Protein AF-W2XYS3-F1 (afdb_monomer_lite)

pLDDT: mean 80.56, std 15.16, range [39.28, 94.0]

Structure (mmCIF, N/CA/C/O backbone):
data_AF-W2XYS3-F1
#
_entry.id   AF-W2XYS3-F1
#
loop_
_atom_site.group_PDB
_atom_site.id
_atom_site.type_symbol
_atom_site.label_atom_id
_atom_site.label_alt_id
_atom_site.label_comp_id
_atom_site.label_asym_id
_atom_site.label_entity_id
_atom_site.label_seq_id
_atom_site.pdbx_PDB_ins_code
_atom_site.Cartn_x
_atom_site.Cartn_y
_atom_site.Cartn_z
_atom_site.occupancy
_atom_site.B_iso_or_equiv
_atom_site.auth_seq_id
_atom_site.auth_comp_id
_atom_site.auth_asym_id
_atom_site.auth_atom_id
_atom_site.pdbx_PDB_model_num
ATOM 1 N N . MET A 1 1 ? 32.393 -4.030 -8.796 1.00 39.28 1 MET A N 1
ATOM 2 C CA . MET A 1 1 ? 31.494 -4.256 -9.946 1.00 39.28 1 MET A CA 1
ATOM 3 C C . MET A 1 1 ? 30.393 -3.205 -9.851 1.00 39.28 1 MET A C 1
ATOM 5 O O . MET A 1 1 ? 29.493 -3.372 -9.046 1.00 39.28 1 MET A O 1
ATOM 9 N N . CYS A 1 2 ? 30.529 -2.072 -10.548 1.00 48.56 2 CYS A N 1
ATOM 10 C CA . CYS A 1 2 ? 29.459 -1.069 -10.628 1.00 48.56 2 CYS A CA 1
ATOM 11 C C . CYS A 1 2 ? 28.479 -1.506 -11.714 1.00 48.56 2 CYS A C 1
ATOM 13 O O . CYS A 1 2 ? 28.892 -1.702 -12.856 1.00 48.56 2 CYS A O 1
ATOM 15 N N . THR A 1 3 ? 27.201 -1.648 -11.377 1.00 56.25 3 THR A N 1
ATOM 16 C CA . THR A 1 3 ? 26.141 -1.749 -12.382 1.00 56.25 3 THR A CA 1
ATOM 17 C C . THR A 1 3 ? 26.072 -0.426 -13.151 1.00 56.25 3 THR A C 1
ATOM 19 O O . THR A 1 3 ? 25.971 0.627 -12.515 1.00 56.25 3 THR A O 1
ATOM 22 N N . PRO A 1 4 ? 26.160 -0.433 -14.493 1.00 53.78 4 PRO A N 1
ATOM 23 C CA . PRO A 1 4 ? 26.012 0.782 -15.282 1.00 53.78 4 PRO A CA 1
ATOM 24 C C . PRO A 1 4 ? 24.618 1.365 -15.029 1.00 53.78 4 PRO A C 1
ATOM 26 O O . PRO A 1 4 ? 23.622 0.649 -15.116 1.00 53.78 4 PRO A O 1
ATOM 29 N N . GLY A 1 5 ? 24.560 2.648 -14.660 1.00 57.31 5 GLY A N 1
ATOM 30 C CA . GLY A 1 5 ? 23.328 3.377 -14.352 1.00 57.31 5 GLY A CA 1
ATOM 31 C C . GLY A 1 5 ? 22.450 3.565 -15.588 1.00 57.31 5 GLY A C 1
ATOM 32 O O . GLY A 1 5 ? 22.415 4.644 -16.170 1.00 57.31 5 GLY A O 1
ATOM 33 N N . GLY A 1 6 ? 21.781 2.495 -16.010 1.00 55.50 6 GLY A N 1
ATOM 34 C CA . GLY A 1 6 ? 20.727 2.504 -17.015 1.00 55.50 6 GLY A CA 1
ATOM 35 C C . GLY A 1 6 ? 19.339 2.648 -16.378 1.00 55.50 6 GLY A C 1
ATOM 36 O O . GLY A 1 6 ? 19.190 2.483 -15.165 1.00 55.50 6 GLY A O 1
ATOM 37 N N . PRO A 1 7 ? 18.302 2.961 -17.173 1.00 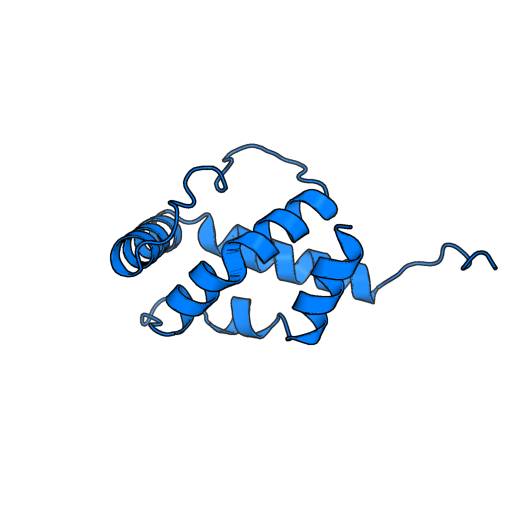56.59 7 PRO A N 1
ATOM 38 C CA . PRO A 1 7 ? 16.927 2.957 -16.688 1.00 56.59 7 PRO A CA 1
ATOM 39 C C . PRO A 1 7 ? 16.574 1.579 -16.110 1.00 56.59 7 PRO A C 1
ATOM 41 O O . PRO A 1 7 ? 16.832 0.562 -16.747 1.00 56.59 7 PRO A O 1
ATOM 44 N N . PHE A 1 8 ? 15.964 1.561 -14.921 1.00 65.50 8 PHE A N 1
ATOM 45 C CA . PHE A 1 8 ? 15.402 0.364 -14.287 1.00 65.50 8 PHE A CA 1
ATOM 46 C C . PHE A 1 8 ? 13.870 0.398 -14.440 1.00 65.50 8 PHE A C 1
ATOM 48 O O . PHE A 1 8 ? 13.160 0.878 -13.545 1.00 65.50 8 PHE A O 1
ATOM 55 N N . PRO A 1 9 ? 13.334 0.010 -15.614 1.00 72.31 9 PRO A N 1
ATOM 56 C CA . PRO A 1 9 ? 11.907 0.112 -15.906 1.00 72.31 9 PRO A CA 1
ATOM 57 C C . PRO A 1 9 ? 11.051 -0.720 -14.945 1.00 72.31 9 PRO A C 1
ATOM 59 O O . PRO A 1 9 ? 9.906 -0.354 -14.680 1.00 72.31 9 PRO A O 1
ATOM 62 N N . GLU A 1 10 ? 11.598 -1.793 -14.382 1.00 78.06 10 GLU A N 1
ATOM 63 C CA . GLU A 1 10 ? 10.983 -2.610 -13.336 1.00 78.06 10 GLU A CA 1
ATOM 64 C C . GLU A 1 10 ? 10.745 -1.780 -12.067 1.00 78.06 10 GLU A C 1
ATOM 66 O O . GLU A 1 10 ? 9.621 -1.733 -11.566 1.00 78.06 10 GLU A O 1
ATOM 71 N N . GLY A 1 11 ? 11.748 -1.024 -11.612 1.00 81.19 11 GLY A N 1
ATOM 72 C CA . GLY A 1 11 ? 11.609 -0.123 -10.465 1.00 81.19 11 GLY A CA 1
ATOM 73 C C . GLY A 1 11 ? 10.615 1.005 -10.719 1.00 81.19 11 GLY A C 1
ATOM 74 O O . GLY A 1 11 ? 9.791 1.309 -9.861 1.00 81.19 11 GLY A O 1
ATOM 75 N N . ALA A 1 12 ? 10.609 1.588 -11.921 1.00 84.31 12 ALA A N 1
ATOM 76 C CA . ALA A 1 12 ? 9.624 2.611 -12.281 1.00 84.31 12 ALA A CA 1
ATOM 77 C C . ALA A 1 12 ? 8.183 2.060 -12.271 1.00 84.31 12 ALA A C 1
ATOM 79 O O . ALA A 1 12 ? 7.258 2.731 -11.798 1.00 84.31 12 ALA A O 1
ATOM 80 N N . LYS A 1 13 ? 7.981 0.826 -12.755 1.00 89.75 13 LYS A N 1
ATOM 81 C CA . LYS A 1 13 ? 6.689 0.126 -12.679 1.00 89.75 13 LYS A CA 1
ATOM 82 C C . LYS A 1 13 ? 6.287 -0.136 -11.229 1.00 89.75 13 LYS A C 1
ATOM 84 O O . LYS A 1 13 ? 5.138 0.138 -10.885 1.00 89.75 13 LYS A O 1
ATOM 89 N N . LEU A 1 14 ? 7.215 -0.604 -10.394 1.00 90.62 14 LEU A N 1
ATOM 90 C CA . LEU A 1 14 ? 6.980 -0.854 -8.972 1.00 90.62 14 LEU A CA 1
ATOM 91 C C . LEU A 1 14 ? 6.529 0.423 -8.256 1.00 90.62 14 LEU A C 1
ATOM 93 O O . LEU A 1 14 ? 5.436 0.458 -7.700 1.00 90.62 14 LEU A O 1
ATOM 97 N N . VAL A 1 15 ? 7.285 1.517 -8.396 1.00 89.12 15 VAL A N 1
ATOM 98 C CA . VAL A 1 15 ? 6.931 2.831 -7.828 1.00 89.12 15 VAL A CA 1
ATOM 99 C C . VAL A 1 15 ? 5.535 3.274 -8.260 1.00 89.12 15 VAL A C 1
ATOM 101 O O . VAL A 1 15 ? 4.765 3.788 -7.447 1.00 89.12 15 VAL A O 1
ATOM 104 N N . LYS A 1 16 ? 5.179 3.071 -9.533 1.00 90.56 16 LYS A N 1
ATOM 105 C CA . LYS A 1 16 ? 3.858 3.442 -10.050 1.00 90.56 16 LYS A CA 1
ATOM 106 C C . LYS A 1 16 ? 2.738 2.612 -9.417 1.00 90.56 16 LYS A C 1
ATOM 108 O O . LYS A 1 16 ? 1.731 3.193 -9.013 1.00 90.56 16 LYS A O 1
ATOM 113 N N . LYS A 1 17 ? 2.908 1.290 -9.301 1.00 92.94 17 LYS A N 1
ATOM 114 C CA . LYS A 1 17 ? 1.943 0.402 -8.629 1.00 92.94 17 LYS A CA 1
ATOM 115 C C . LYS A 1 17 ? 1.748 0.810 -7.167 1.00 92.94 17 LYS A C 1
ATOM 117 O O . LYS A 1 17 ? 0.616 1.036 -6.747 1.00 92.94 17 LYS A O 1
ATOM 122 N N . THR A 1 18 ? 2.840 1.002 -6.429 1.00 90.06 18 THR A N 1
ATOM 123 C CA . THR A 1 18 ? 2.800 1.405 -5.016 1.00 90.06 18 THR A CA 1
ATOM 124 C C . THR A 1 18 ? 2.148 2.774 -4.837 1.00 90.06 18 THR A C 1
ATOM 126 O O . THR A 1 18 ? 1.341 2.983 -3.932 1.00 90.06 18 THR A O 1
ATOM 129 N N . ARG A 1 19 ? 2.416 3.716 -5.749 1.00 88.75 19 ARG A N 1
ATOM 130 C CA . ARG A 1 19 ? 1.765 5.030 -5.743 1.00 88.75 19 ARG A CA 1
ATOM 131 C C . ARG A 1 19 ? 0.262 4.927 -5.990 1.00 88.75 19 ARG A C 1
ATOM 133 O O . ARG A 1 19 ? -0.491 5.637 -5.335 1.00 88.75 19 ARG A O 1
ATOM 140 N N . HIS A 1 20 ? -0.182 4.069 -6.907 1.00 90.31 20 HIS A N 1
ATOM 141 C CA . HIS A 1 20 ? -1.612 3.846 -7.133 1.00 90.31 20 HIS A CA 1
ATOM 142 C C . HIS A 1 20 ? -2.302 3.277 -5.889 1.00 90.31 20 HIS A C 1
ATOM 144 O O . HIS A 1 20 ? -3.370 3.767 -5.535 1.00 90.31 20 HIS A O 1
ATOM 150 N N . LEU A 1 21 ? -1.672 2.322 -5.194 1.00 90.44 21 LEU A N 1
ATOM 151 C CA . LEU A 1 21 ? -2.179 1.813 -3.916 1.00 90.44 21 LEU A CA 1
ATOM 152 C C . LEU A 1 21 ? -2.313 2.935 -2.879 1.00 90.44 21 LEU A C 1
ATOM 154 O O . LEU A 1 21 ? -3.351 3.070 -2.243 1.00 90.44 21 LEU A O 1
ATOM 158 N N . ASN A 1 22 ? -1.300 3.791 -2.744 1.00 86.31 22 ASN A N 1
ATOM 159 C CA . ASN A 1 22 ? -1.362 4.900 -1.795 1.00 86.31 22 ASN A CA 1
ATOM 160 C C . ASN A 1 22 ? -2.449 5.931 -2.156 1.00 86.31 22 ASN A C 1
ATOM 162 O O . ASN A 1 22 ? -3.155 6.415 -1.277 1.00 86.31 22 ASN A O 1
ATOM 166 N N . ILE A 1 23 ? -2.613 6.249 -3.446 1.00 85.69 23 ILE A N 1
ATOM 167 C CA . ILE A 1 23 ? -3.659 7.164 -3.931 1.00 85.69 23 ILE A CA 1
ATOM 168 C C . ILE A 1 23 ? -5.057 6.597 -3.681 1.00 85.69 23 ILE A C 1
ATOM 170 O O . ILE A 1 23 ? -5.959 7.363 -3.354 1.00 85.69 23 ILE A O 1
ATOM 174 N N . TYR A 1 24 ? -5.235 5.281 -3.804 1.00 88.56 24 TYR A N 1
ATOM 175 C CA . TYR A 1 24 ? -6.521 4.625 -3.583 1.00 88.56 24 TYR A CA 1
ATOM 176 C C . TYR A 1 24 ? -7.112 4.975 -2.211 1.00 88.56 24 TYR A C 1
ATOM 178 O O . TYR A 1 24 ? -8.280 5.341 -2.124 1.00 88.56 24 TYR A O 1
ATOM 186 N N . PHE A 1 25 ? -6.290 4.982 -1.161 1.00 86.62 25 PHE A N 1
ATOM 187 C CA . PHE A 1 25 ? -6.716 5.304 0.204 1.00 86.62 25 PHE A CA 1
ATOM 188 C C . PHE A 1 25 ? -6.763 6.805 0.530 1.00 86.62 25 PHE A C 1
ATOM 190 O O . PHE A 1 25 ? -6.991 7.169 1.679 1.00 86.62 25 PHE A O 1
ATOM 197 N N . LYS A 1 26 ? -6.564 7.698 -0.449 1.00 81.69 26 LYS A N 1
ATOM 198 C CA . LYS A 1 26 ? -6.720 9.149 -0.233 1.00 81.69 26 LYS A CA 1
ATOM 199 C C . LYS A 1 26 ? -8.173 9.611 -0.247 1.00 81.69 26 LYS A C 1
ATOM 201 O O . LYS A 1 26 ? -8.449 10.724 0.193 1.00 81.69 26 LYS A O 1
ATOM 206 N N . THR A 1 27 ? -9.092 8.819 -0.794 1.00 83.25 27 THR A N 1
ATOM 207 C CA . THR A 1 27 ? -10.509 9.192 -0.795 1.00 83.25 27 THR A CA 1
ATOM 208 C C . THR A 1 27 ? -11.072 9.050 0.624 1.00 83.25 27 THR A C 1
ATOM 210 O O . THR A 1 27 ? -10.743 8.073 1.303 1.00 83.25 27 THR A O 1
ATOM 213 N N . PRO A 1 28 ? -11.936 9.976 1.089 1.00 83.62 28 PRO A N 1
ATOM 214 C CA . PRO A 1 28 ? -12.525 9.887 2.428 1.00 83.62 28 PRO A CA 1
ATOM 215 C C . PRO A 1 28 ? -13.204 8.538 2.685 1.00 83.62 28 PRO A C 1
ATOM 217 O O . PRO A 1 28 ? -13.011 7.937 3.733 1.00 83.62 28 PRO A O 1
ATOM 220 N N . GLN A 1 29 ? -13.904 8.009 1.678 1.00 88.06 29 GLN A N 1
ATOM 221 C CA . GLN A 1 29 ? -14.580 6.716 1.748 1.00 88.06 29 GLN A CA 1
ATOM 222 C C . GLN A 1 29 ? -13.623 5.554 2.062 1.00 88.06 29 GLN A C 1
ATOM 224 O O . GLN A 1 29 ? -13.876 4.776 2.982 1.00 88.06 29 GLN A O 1
ATOM 229 N N . HIS A 1 30 ? -12.515 5.428 1.323 1.00 88.69 30 HIS A N 1
ATOM 230 C CA . HIS A 1 30 ? -11.561 4.340 1.549 1.00 88.69 30 HIS A CA 1
ATOM 231 C C . HIS A 1 30 ? -10.762 4.552 2.839 1.00 88.69 30 HIS A C 1
ATOM 233 O O . HIS A 1 30 ? -10.481 3.585 3.545 1.00 88.69 30 HIS A O 1
ATOM 239 N N . ALA A 1 31 ? -10.432 5.803 3.175 1.00 86.50 31 ALA A N 1
ATOM 240 C CA . ALA A 1 31 ? -9.729 6.146 4.408 1.00 86.50 31 ALA A CA 1
ATOM 241 C C . ALA A 1 31 ? -10.556 5.803 5.661 1.00 86.50 31 ALA A C 1
ATOM 243 O O . ALA A 1 31 ? -10.052 5.142 6.568 1.00 86.50 31 ALA A O 1
ATOM 244 N N . GLU A 1 32 ? -11.835 6.187 5.699 1.00 87.50 32 GLU A N 1
ATOM 245 C CA . GLU A 1 32 ? -12.736 5.881 6.818 1.00 87.50 32 GLU A CA 1
ATOM 246 C C . GLU A 1 32 ? -12.930 4.377 7.002 1.00 87.50 32 GLU A C 1
ATOM 248 O O . GLU A 1 32 ? -12.922 3.866 8.123 1.00 87.50 32 GLU A O 1
ATOM 253 N N . ARG A 1 33 ? -13.093 3.636 5.904 1.00 89.69 33 ARG A N 1
ATOM 254 C CA . ARG A 1 33 ? -13.250 2.184 5.976 1.00 89.69 33 ARG A CA 1
ATOM 255 C C . ARG A 1 33 ? -11.961 1.498 6.417 1.00 89.69 33 ARG A C 1
ATOM 257 O O . ARG A 1 33 ? -12.024 0.575 7.226 1.00 89.69 33 ARG A O 1
ATOM 264 N N . LEU A 1 34 ? -10.803 1.964 5.950 1.00 88.81 34 LEU A N 1
ATOM 265 C CA . LEU A 1 34 ? -9.511 1.467 6.418 1.00 88.81 34 LEU A CA 1
ATOM 266 C C . LEU A 1 34 ? -9.358 1.672 7.925 1.00 88.81 34 LEU A C 1
ATOM 268 O O . LEU A 1 34 ? -9.005 0.724 8.618 1.00 88.81 34 LEU A O 1
ATOM 272 N N . LEU A 1 35 ? -9.740 2.840 8.445 1.00 88.00 35 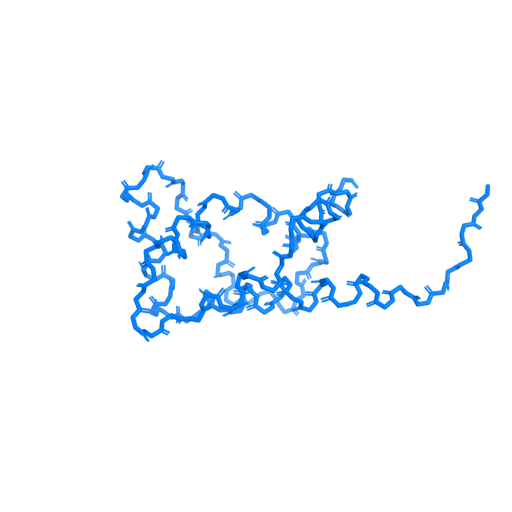LEU A N 1
ATOM 273 C CA . LEU A 1 35 ? -9.750 3.104 9.884 1.00 88.00 35 LEU A CA 1
ATOM 274 C C . LEU A 1 35 ? -10.635 2.106 10.651 1.00 88.00 35 LEU A C 1
ATOM 276 O O . LEU A 1 35 ? -10.215 1.557 11.667 1.00 88.00 35 LEU A O 1
ATOM 280 N N . ARG A 1 36 ? -11.836 1.799 10.142 1.00 88.88 36 ARG A N 1
ATOM 281 C CA . ARG A 1 36 ? -12.722 0.789 10.755 1.00 88.88 36 ARG A CA 1
ATOM 282 C C . ARG A 1 36 ? -12.099 -0.604 10.761 1.00 88.88 36 ARG A C 1
ATOM 284 O O . ARG A 1 36 ? -12.231 -1.325 11.747 1.00 88.88 36 ARG A O 1
ATOM 291 N N . VAL A 1 37 ?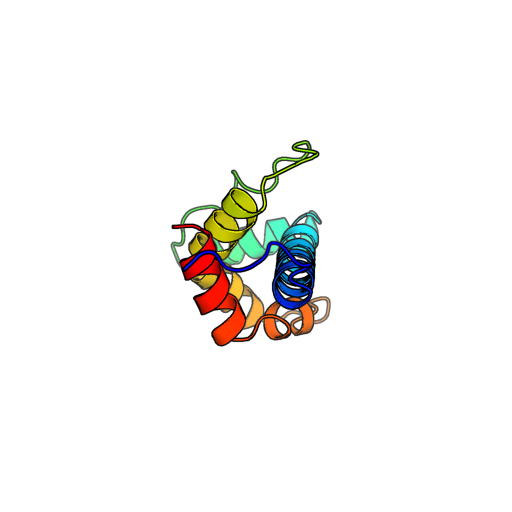 -11.427 -0.993 9.674 1.00 88.88 37 VAL A N 1
ATOM 292 C CA . VAL A 1 37 ? -10.686 -2.262 9.605 1.00 88.88 37 VAL A CA 1
ATOM 293 C C . VAL A 1 37 ? -9.580 -2.270 10.655 1.00 88.88 37 VAL A C 1
ATOM 295 O O . VAL A 1 37 ? -9.462 -3.238 11.398 1.00 88.88 37 VAL A O 1
ATOM 298 N N . GLN A 1 38 ? -8.818 -1.188 10.786 1.00 88.19 38 GLN A N 1
ATOM 299 C CA . GLN A 1 38 ? -7.755 -1.106 11.783 1.00 88.19 38 GLN A CA 1
ATOM 300 C C . GLN A 1 38 ? -8.285 -1.279 13.202 1.00 88.19 38 GLN A C 1
ATOM 302 O O . GLN A 1 38 ? -7.805 -2.140 13.936 1.00 88.19 38 GLN A O 1
ATOM 307 N N . GLN A 1 39 ? -9.342 -0.550 13.550 1.00 89.06 39 GLN A N 1
ATOM 308 C CA . GLN A 1 39 ? -9.987 -0.645 14.858 1.00 89.06 39 GLN A CA 1
ATOM 309 C C . GLN A 1 39 ? -10.540 -2.052 15.126 1.00 89.06 39 GLN A C 1
ATOM 311 O O . GLN A 1 39 ? -10.354 -2.590 16.215 1.00 89.06 39 GLN A O 1
ATOM 316 N N . ALA A 1 40 ? -11.161 -2.687 14.128 1.00 88.62 40 ALA A N 1
ATOM 317 C CA . ALA A 1 40 ? -11.717 -4.033 14.264 1.00 88.62 40 ALA A CA 1
ATOM 318 C C . ALA A 1 40 ? -10.650 -5.120 14.484 1.00 88.62 40 ALA A C 1
ATOM 320 O O . ALA A 1 40 ? -10.941 -6.142 15.103 1.00 88.62 40 ALA A O 1
ATOM 321 N N . TYR A 1 41 ? -9.434 -4.914 13.973 1.00 84.31 41 TYR A N 1
ATOM 322 C CA . TYR A 1 41 ? -8.317 -5.855 14.097 1.00 84.31 41 TYR A CA 1
ATOM 323 C C . TYR A 1 41 ? -7.291 -5.440 15.168 1.00 84.31 41 TYR A C 1
ATOM 325 O O . TYR A 1 41 ? -6.302 -6.146 15.357 1.00 84.31 41 TYR A O 1
ATOM 333 N N . GLY A 1 42 ? -7.509 -4.323 15.872 1.00 84.38 42 GLY A N 1
ATOM 334 C CA . GLY A 1 42 ? -6.555 -3.778 16.845 1.00 84.38 42 GLY A CA 1
ATOM 335 C C . GLY A 1 42 ? -5.237 -3.307 16.217 1.00 84.38 42 GLY A C 1
ATOM 336 O O . GLY A 1 42 ? -4.201 -3.334 16.878 1.00 84.38 42 GLY A O 1
ATOM 337 N N . LEU A 1 43 ? -5.264 -2.922 14.939 1.00 81.12 43 LEU A N 1
ATOM 338 C CA . LEU A 1 43 ? -4.109 -2.405 14.206 1.00 81.12 43 LEU A CA 1
ATOM 339 C C . LEU A 1 43 ? -3.910 -0.908 14.508 1.00 81.12 43 LEU A C 1
ATOM 341 O O . LEU A 1 43 ? -4.891 -0.202 14.759 1.00 81.12 43 LEU A O 1
ATOM 345 N N . PRO A 1 44 ? -2.664 -0.402 14.484 1.00 78.50 44 PRO A N 1
ATOM 346 C CA . PRO A 1 44 ? -2.383 1.011 14.729 1.00 78.50 44 PRO A CA 1
ATOM 347 C C . PRO A 1 44 ? -3.068 1.898 13.686 1.00 78.50 44 PRO A C 1
ATOM 349 O O . PRO A 1 44 ? -2.995 1.618 12.494 1.00 78.50 44 PRO A O 1
ATOM 352 N N . GLU A 1 45 ? -3.716 2.984 14.116 1.00 75.88 45 GLU A N 1
ATOM 353 C CA . GLU A 1 45 ? -4.429 3.879 13.200 1.00 75.88 45 GLU A CA 1
ATOM 354 C C . GLU A 1 45 ? -3.473 4.536 12.198 1.00 75.88 45 GLU A C 1
ATOM 356 O O . GLU A 1 45 ? -2.464 5.148 12.552 1.00 75.88 45 GLU A O 1
ATOM 361 N N . LEU A 1 46 ? -3.830 4.467 10.916 1.00 68.56 46 LEU A N 1
ATOM 362 C CA . LEU A 1 46 ? -3.010 4.940 9.798 1.00 68.56 46 LEU A CA 1
ATOM 363 C C . LEU A 1 46 ? -2.989 6.473 9.639 1.00 68.56 46 LEU A C 1
ATOM 365 O O . LEU A 1 46 ? -2.551 6.984 8.602 1.00 68.56 46 LEU A O 1
ATOM 369 N N . SER A 1 47 ? -3.455 7.216 10.651 1.00 53.69 47 SER A N 1
ATOM 370 C CA . SER A 1 47 ? -3.798 8.649 10.597 1.00 53.69 47 SER A CA 1
ATOM 371 C C . SER A 1 47 ? -2.653 9.570 10.142 1.00 53.69 47 SER A C 1
ATOM 373 O O . SER A 1 47 ? -2.900 10.688 9.702 1.00 53.69 47 SER A O 1
ATOM 375 N N . ALA A 1 48 ? -1.407 9.088 10.129 1.00 45.88 48 ALA A N 1
ATOM 376 C CA . ALA A 1 48 ? -0.232 9.821 9.656 1.00 45.88 48 ALA A CA 1
ATOM 377 C C . ALA A 1 48 ? 0.073 9.699 8.138 1.00 45.88 48 ALA A C 1
ATOM 379 O O . ALA A 1 48 ? 1.059 10.272 7.658 1.00 45.88 48 ALA A O 1
ATOM 380 N N . MET A 1 49 ? -0.697 8.929 7.354 1.00 49.94 49 MET A N 1
ATOM 381 C CA . MET A 1 49 ? -0.333 8.616 5.956 1.00 49.94 49 MET A CA 1
ATOM 382 C C . MET A 1 49 ? -1.078 9.371 4.871 1.00 49.94 49 MET A C 1
ATOM 384 O O . MET A 1 49 ? -0.508 9.560 3.790 1.00 49.94 49 MET A O 1
ATOM 388 N N . VAL A 1 50 ? -2.273 9.884 5.156 1.00 47.38 50 VAL A N 1
ATOM 389 C CA . VAL A 1 50 ? -2.912 10.886 4.299 1.00 47.38 50 VAL A CA 1
ATOM 390 C C . VAL A 1 50 ? -2.291 12.234 4.643 1.00 47.38 50 VAL A C 1
ATOM 392 O O . VAL A 1 50 ? -2.934 13.140 5.156 1.00 47.38 50 VAL A O 1
ATOM 395 N N . ASN A 1 51 ? -0.988 12.371 4.408 1.00 42.75 51 ASN A N 1
ATOM 396 C CA . ASN A 1 51 ? -0.395 13.691 4.391 1.00 42.75 51 ASN A CA 1
ATOM 397 C C . ASN A 1 51 ? -0.964 14.354 3.133 1.00 42.75 51 ASN A C 1
ATOM 399 O O . ASN A 1 51 ? -0.497 14.095 2.017 1.00 42.75 51 ASN A O 1
ATOM 403 N N . CYS A 1 52 ? -2.048 15.110 3.322 1.00 46.44 52 CYS A N 1
ATOM 404 C CA . CYS A 1 52 ? -2.791 15.801 2.276 1.00 46.44 52 CYS A CA 1
ATOM 405 C C . CYS A 1 52 ? -1.880 16.653 1.380 1.00 46.44 52 CYS A C 1
ATOM 407 O O . CYS A 1 52 ? -2.237 16.870 0.232 1.00 46.44 52 CYS A O 1
ATOM 409 N N . ASP A 1 53 ? -0.665 17.008 1.815 1.00 42.09 53 ASP A N 1
ATOM 410 C CA . ASP A 1 53 ? 0.255 17.831 1.030 1.00 42.09 53 ASP A CA 1
ATOM 411 C C . ASP A 1 53 ? 1.743 17.493 1.234 1.00 42.09 53 ASP A C 1
ATOM 413 O O . ASP A 1 53 ? 2.548 18.336 1.615 1.00 42.09 53 ASP A O 1
ATOM 417 N N . THR A 1 54 ? 2.185 16.276 0.907 1.00 46.88 54 THR A N 1
ATOM 418 C CA . THR A 1 54 ? 3.606 16.097 0.526 1.00 46.88 54 THR A CA 1
ATOM 419 C C . THR A 1 54 ? 3.689 15.765 -0.952 1.00 46.88 54 THR A C 1
ATOM 421 O O . THR A 1 54 ? 3.592 14.614 -1.370 1.00 46.88 54 THR A O 1
ATOM 424 N N . ARG A 1 55 ? 3.853 16.814 -1.769 1.00 52.62 55 ARG A N 1
ATOM 425 C CA . ARG A 1 55 ? 3.953 16.730 -3.235 1.00 52.62 55 ARG A CA 1
ATOM 426 C C . ARG A 1 55 ? 5.107 15.853 -3.745 1.00 52.62 55 ARG A C 1
ATOM 428 O O . ARG A 1 55 ? 5.128 15.562 -4.935 1.00 52.62 55 ARG A O 1
ATOM 435 N N . VAL A 1 56 ? 6.023 15.395 -2.886 1.00 51.84 56 VAL A N 1
ATOM 436 C CA . VAL A 1 56 ? 7.113 14.473 -3.240 1.00 51.84 56 VAL A CA 1
ATOM 437 C C . VAL A 1 56 ? 7.502 13.627 -2.016 1.00 51.84 56 VAL A C 1
ATOM 439 O O . VAL A 1 56 ? 8.456 13.942 -1.313 1.00 51.84 56 VAL A O 1
ATOM 442 N N . ALA A 1 57 ? 6.776 12.545 -1.725 1.00 57.91 57 ALA A N 1
ATOM 443 C CA . ALA A 1 57 ? 7.365 11.484 -0.904 1.00 57.91 57 ALA A CA 1
ATOM 444 C C . ALA A 1 57 ? 8.456 10.790 -1.736 1.00 57.91 57 ALA A C 1
ATOM 446 O O . ALA A 1 57 ? 8.222 10.470 -2.907 1.00 57.91 57 ALA A O 1
ATOM 447 N N . SER A 1 58 ? 9.643 10.581 -1.157 1.00 75.88 58 SER A N 1
ATOM 448 C CA . SER A 1 58 ? 10.695 9.808 -1.822 1.00 75.88 58 SER A CA 1
ATOM 449 C C . SER A 1 58 ? 10.208 8.377 -2.077 1.00 75.88 58 SER A C 1
ATOM 451 O O . SER A 1 58 ? 9.319 7.877 -1.381 1.00 75.88 58 SER A O 1
ATOM 453 N N . THR A 1 59 ? 10.788 7.699 -3.069 1.00 81.38 59 THR A N 1
ATOM 454 C CA . THR A 1 59 ? 10.493 6.282 -3.335 1.00 81.38 59 THR A CA 1
ATOM 455 C C . THR A 1 59 ? 10.700 5.416 -2.090 1.00 81.38 59 THR A C 1
ATOM 457 O O . THR A 1 59 ? 9.860 4.571 -1.800 1.00 81.38 59 THR A O 1
ATOM 460 N N . VAL A 1 60 ? 11.754 5.689 -1.314 1.00 82.88 60 VAL A N 1
ATOM 461 C CA . VAL A 1 60 ? 12.055 4.987 -0.057 1.00 82.88 60 VAL A CA 1
ATOM 462 C C . VAL A 1 60 ? 10.929 5.179 0.956 1.00 82.88 60 VAL A C 1
ATOM 464 O O . VAL A 1 60 ? 10.382 4.204 1.455 1.00 82.88 60 VAL A O 1
ATOM 467 N N . THR A 1 61 ? 10.491 6.419 1.197 1.00 82.94 61 THR A N 1
ATOM 468 C CA . THR A 1 61 ? 9.376 6.678 2.120 1.00 82.94 61 THR A CA 1
ATOM 469 C C . THR A 1 61 ? 8.075 6.043 1.629 1.00 82.94 61 THR A C 1
ATOM 471 O O . THR A 1 61 ? 7.288 5.564 2.438 1.00 82.94 61 THR A O 1
ATOM 474 N N . LEU A 1 62 ? 7.825 6.020 0.316 1.00 84.75 62 LEU A N 1
ATOM 475 C CA . LEU A 1 62 ? 6.651 5.352 -0.251 1.00 84.75 62 LEU A CA 1
ATOM 476 C C . LEU A 1 62 ? 6.675 3.836 0.014 1.00 84.75 62 LEU A C 1
ATOM 478 O O . LEU A 1 62 ? 5.631 3.273 0.350 1.00 84.75 62 LEU A O 1
ATOM 482 N N . PHE A 1 63 ? 7.835 3.191 -0.116 1.00 88.31 63 PHE A N 1
ATOM 483 C CA . PHE A 1 63 ? 8.008 1.759 0.141 1.00 88.31 63 PHE A CA 1
ATOM 484 C C . PHE A 1 63 ? 7.879 1.426 1.628 1.00 88.31 63 PHE A C 1
ATOM 486 O O . PHE A 1 63 ? 6.973 0.663 1.960 1.00 88.31 63 PHE A O 1
ATOM 493 N N . GLN A 1 64 ? 8.612 2.122 2.504 1.00 85.88 64 GLN A N 1
ATOM 494 C CA . GLN A 1 64 ? 8.530 1.964 3.970 1.00 85.88 64 GLN A CA 1
ATOM 495 C C . GLN A 1 64 ? 7.101 2.058 4.459 1.00 85.88 64 GLN A C 1
ATOM 497 O O . GLN A 1 64 ? 6.597 1.201 5.184 1.00 85.88 64 GLN A O 1
ATOM 502 N N . LYS A 1 65 ? 6.397 3.090 3.996 1.00 83.44 65 LYS A N 1
ATOM 503 C CA . LYS A 1 65 ? 5.004 3.282 4.362 1.00 83.44 65 LYS A CA 1
ATOM 504 C C . LYS A 1 65 ? 4.108 2.167 3.843 1.00 83.44 65 LYS A C 1
ATOM 506 O O . LYS A 1 65 ? 3.203 1.746 4.549 1.00 83.44 65 LYS A O 1
ATOM 511 N N . SER A 1 66 ? 4.326 1.692 2.625 1.00 88.06 66 SER A N 1
ATOM 512 C CA . SER A 1 66 ? 3.485 0.634 2.067 1.00 88.06 66 SER A CA 1
ATOM 513 C C . SER A 1 66 ? 3.723 -0.702 2.767 1.00 88.06 66 SER A C 1
ATOM 515 O O . SER A 1 66 ? 2.763 -1.419 3.029 1.00 88.06 66 SER A O 1
ATOM 517 N N . ILE A 1 67 ? 4.975 -1.010 3.110 1.00 89.25 67 ILE A N 1
ATOM 518 C CA . ILE A 1 67 ? 5.374 -2.252 3.779 1.00 89.25 67 ILE A CA 1
ATOM 519 C C . ILE A 1 67 ? 4.851 -2.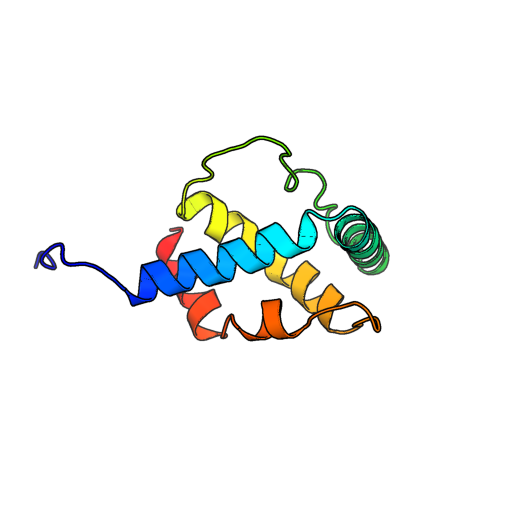312 5.204 1.00 89.25 67 ILE A C 1
ATOM 521 O O . ILE A 1 67 ? 4.241 -3.313 5.578 1.00 89.25 67 ILE A O 1
ATOM 525 N N . LEU A 1 68 ? 5.003 -1.226 5.966 1.00 85.94 68 LEU A N 1
ATOM 526 C CA . LEU A 1 68 ? 4.465 -1.145 7.324 1.00 85.94 68 LEU A CA 1
ATOM 527 C C . LEU A 1 68 ? 2.949 -1.380 7.366 1.00 85.94 68 LEU A C 1
ATOM 529 O O . LEU A 1 68 ? 2.468 -1.915 8.355 1.00 85.94 68 LEU A O 1
ATOM 533 N N . ASN A 1 69 ? 2.229 -1.038 6.290 1.00 86.75 69 ASN A N 1
ATOM 534 C CA . ASN A 1 69 ? 0.770 -1.169 6.211 1.00 86.75 69 ASN A CA 1
ATOM 535 C C . ASN A 1 69 ? 0.261 -2.375 5.437 1.00 86.75 69 ASN A C 1
ATOM 537 O O . ASN A 1 69 ? -0.932 -2.492 5.144 1.00 86.75 69 ASN A O 1
ATOM 541 N N . TYR A 1 70 ? 1.162 -3.276 5.062 1.00 90.56 70 TYR A N 1
ATOM 542 C CA . TYR A 1 70 ? 0.772 -4.514 4.419 1.00 90.56 70 TYR A CA 1
ATOM 543 C C . TYR A 1 70 ? -0.336 -5.275 5.184 1.00 90.56 70 TYR A C 1
ATOM 545 O O . TYR A 1 70 ? -1.286 -5.710 4.519 1.00 90.56 70 TYR A O 1
ATOM 553 N N . PRO A 1 71 ? -0.292 -5.445 6.528 1.00 89.38 71 PRO A N 1
ATOM 554 C CA . PRO A 1 71 ? -1.345 -6.182 7.224 1.00 89.38 71 PRO A CA 1
ATOM 555 C C . PRO A 1 71 ? -2.710 -5.479 7.160 1.00 89.38 71 PRO A C 1
ATOM 557 O O . PRO A 1 71 ? -3.721 -6.150 6.953 1.00 89.38 71 PRO A O 1
ATOM 560 N N . GLU A 1 72 ? -2.747 -4.152 7.244 1.00 89.31 72 GLU A N 1
ATOM 561 C CA . GLU A 1 72 ? -3.947 -3.321 7.136 1.00 89.31 72 GLU A CA 1
ATOM 562 C C . GLU A 1 72 ? -4.561 -3.425 5.739 1.00 89.31 72 GLU A C 1
ATOM 564 O O . GLU A 1 72 ? -5.760 -3.674 5.604 1.00 89.31 72 GLU A O 1
ATOM 569 N N . PHE A 1 73 ? -3.747 -3.294 4.686 1.00 91.31 73 PHE A N 1
ATOM 570 C CA . PHE A 1 73 ? -4.215 -3.436 3.305 1.00 91.31 73 PHE A CA 1
ATOM 571 C C . PHE A 1 73 ? -4.743 -4.842 3.042 1.00 91.31 73 PHE A C 1
ATOM 573 O O . PHE A 1 73 ? -5.809 -5.014 2.448 1.00 91.31 73 PHE A O 1
ATOM 580 N N . LYS A 1 74 ? -4.030 -5.861 3.527 1.00 92.25 74 LYS A N 1
ATOM 581 C CA . LYS A 1 74 ? -4.461 -7.249 3.403 1.00 92.25 74 LYS A CA 1
ATOM 582 C C . LYS A 1 74 ? -5.802 -7.471 4.102 1.00 92.25 74 LYS A C 1
ATOM 584 O O . LYS A 1 74 ? -6.693 -8.060 3.497 1.00 92.25 74 LYS A O 1
ATOM 589 N N . ALA A 1 75 ? -5.971 -6.976 5.328 1.00 91.38 75 ALA A N 1
ATOM 590 C CA . ALA A 1 75 ? -7.229 -7.080 6.065 1.00 91.38 75 ALA A CA 1
ATOM 591 C C . ALA A 1 75 ? -8.376 -6.325 5.368 1.00 91.38 75 ALA A C 1
ATOM 593 O O . ALA A 1 75 ? -9.489 -6.846 5.277 1.00 91.38 75 ALA A O 1
ATOM 594 N N . TYR A 1 76 ? -8.100 -5.141 4.810 1.00 92.19 76 TYR A N 1
ATOM 595 C CA . TYR A 1 76 ? -9.069 -4.351 4.047 1.00 92.19 76 TYR A CA 1
ATOM 596 C C . TYR A 1 76 ? -9.605 -5.133 2.841 1.00 92.19 76 TYR A C 1
ATOM 598 O O . TYR A 1 76 ? -10.812 -5.347 2.708 1.00 92.19 76 TYR A O 1
ATOM 606 N N . PHE A 1 77 ? -8.707 -5.638 1.990 1.00 92.88 77 PHE A N 1
ATOM 607 C CA . PHE A 1 77 ? -9.095 -6.342 0.765 1.00 92.88 77 PHE A CA 1
ATOM 608 C C . PHE A 1 77 ? -9.563 -7.788 1.000 1.00 92.88 77 PHE A C 1
ATOM 610 O O . PHE A 1 77 ? -10.203 -8.370 0.126 1.00 92.88 77 PHE A O 1
ATOM 617 N N . GLN A 1 78 ? -9.340 -8.367 2.183 1.00 91.69 78 GLN A N 1
ATOM 618 C CA . GLN A 1 78 ? -9.986 -9.627 2.581 1.00 91.69 78 GLN A CA 1
ATOM 619 C C . GLN A 1 78 ? -11.505 -9.488 2.757 1.00 91.69 78 GLN A C 1
ATOM 621 O O . GLN A 1 78 ? -12.223 -10.478 2.631 1.00 91.69 78 GLN A O 1
ATOM 626 N N . ARG A 1 79 ? -12.005 -8.278 3.035 1.00 87.38 79 ARG A N 1
ATOM 627 C CA . ARG A 1 79 ? -13.435 -7.985 3.213 1.00 87.38 79 ARG A CA 1
ATOM 628 C C . ARG A 1 79 ? -13.909 -6.918 2.227 1.00 87.38 79 ARG A C 1
ATOM 630 O O . ARG A 1 79 ? -14.464 -5.907 2.650 1.00 87.38 79 ARG A O 1
ATOM 637 N N . CYS A 1 80 ? -13.649 -7.105 0.931 1.00 87.31 80 CYS A N 1
ATOM 638 C CA . CYS A 1 80 ? -14.023 -6.135 -0.108 1.00 87.31 80 CYS A CA 1
ATOM 639 C C . CYS A 1 80 ? -15.517 -5.783 -0.079 1.00 87.31 80 CYS A C 1
ATOM 641 O O . CYS A 1 80 ? -16.369 -6.668 -0.011 1.00 87.31 80 CYS A O 1
ATOM 643 N N . GLU A 1 81 ? -15.818 -4.489 -0.171 1.00 89.75 81 GLU A N 1
ATOM 644 C CA . GLU A 1 81 ? -17.160 -3.988 -0.465 1.00 89.75 81 GLU A CA 1
ATOM 645 C C . GLU A 1 81 ? -17.369 -3.827 -1.979 1.00 89.75 81 GLU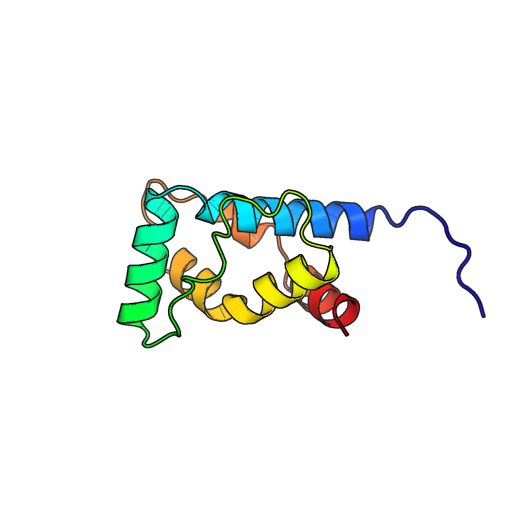 A C 1
ATOM 647 O O . GLU A 1 81 ? -16.432 -3.902 -2.770 1.00 89.75 81 GLU A O 1
ATOM 652 N N . THR A 1 82 ? -18.614 -3.619 -2.413 1.00 89.06 82 THR A N 1
ATOM 653 C CA . THR A 1 82 ? -18.973 -3.578 -3.844 1.00 89.06 82 THR A CA 1
ATOM 654 C C . THR A 1 82 ? -18.343 -2.416 -4.612 1.00 89.06 82 THR A C 1
ATOM 656 O O . THR A 1 82 ? -18.275 -2.469 -5.836 1.00 89.06 82 THR A O 1
ATOM 659 N N . TYR A 1 83 ? -17.922 -1.360 -3.914 1.00 89.06 83 TYR A N 1
ATOM 660 C CA . TYR A 1 83 ? -17.224 -0.213 -4.499 1.00 89.06 83 TYR A CA 1
ATOM 661 C C . TYR A 1 83 ? -15.698 -0.338 -4.427 1.00 89.06 83 TYR A C 1
ATOM 663 O O . TYR A 1 83 ? -15.007 0.553 -4.916 1.00 89.06 83 TYR A O 1
ATOM 671 N N . ASP A 1 84 ? -15.170 -1.407 -3.821 1.00 92.12 84 ASP A N 1
ATOM 672 C CA . ASP A 1 84 ? -13.730 -1.603 -3.748 1.00 92.12 84 ASP A CA 1
ATOM 673 C C . ASP A 1 84 ? -13.151 -2.162 -5.049 1.00 92.12 84 ASP A C 1
ATOM 675 O O . ASP A 1 84 ? -13.745 -3.019 -5.703 1.00 92.12 84 ASP A O 1
ATOM 679 N N . ASP A 1 85 ? -11.929 -1.740 -5.373 1.00 93.00 85 ASP A N 1
ATOM 680 C CA . ASP A 1 85 ? -11.118 -2.325 -6.440 1.00 93.00 85 ASP A CA 1
ATOM 681 C C . ASP A 1 85 ? -9.952 -3.144 -5.846 1.00 93.00 85 ASP A C 1
ATOM 683 O O . ASP A 1 85 ? -8.844 -2.619 -5.666 1.00 93.00 85 ASP A O 1
ATOM 687 N N . PRO A 1 86 ? -10.143 -4.452 -5.565 1.00 93.00 86 PRO A N 1
ATOM 688 C CA . PRO A 1 86 ? -9.067 -5.311 -5.067 1.00 93.00 86 PRO A CA 1
ATOM 689 C C . PRO A 1 86 ? -7.919 -5.473 -6.062 1.00 93.00 86 PRO A C 1
ATOM 691 O O . PRO A 1 86 ? -6.819 -5.879 -5.672 1.00 93.00 86 PRO A O 1
ATOM 694 N N . THR A 1 87 ? -8.128 -5.142 -7.344 1.00 93.94 87 THR A N 1
ATOM 695 C CA . THR A 1 87 ? -7.068 -5.250 -8.347 1.00 93.94 87 THR A CA 1
ATOM 696 C C . THR A 1 87 ? -5.925 -4.287 -8.053 1.00 93.94 87 THR A C 1
ATOM 698 O O . THR A 1 87 ? -4.788 -4.577 -8.414 1.00 93.94 87 THR A O 1
ATOM 701 N N . ILE A 1 88 ? -6.177 -3.176 -7.350 1.00 91.62 88 ILE A N 1
ATOM 702 C CA . ILE A 1 88 ? -5.133 -2.224 -6.958 1.00 91.62 88 ILE A CA 1
ATOM 703 C C . ILE A 1 88 ? -4.092 -2.876 -6.044 1.00 91.62 88 ILE A C 1
ATOM 705 O O . ILE A 1 88 ? -2.896 -2.677 -6.258 1.00 91.62 88 ILE A O 1
ATOM 709 N N . PHE A 1 89 ? -4.525 -3.692 -5.081 1.00 93.50 89 PHE A N 1
ATOM 710 C CA . PHE A 1 89 ? -3.625 -4.446 -4.210 1.00 93.50 89 PHE A CA 1
ATOM 711 C C . PHE A 1 89 ? -3.050 -5.677 -4.914 1.00 93.50 89 PHE A C 1
ATOM 713 O O . PHE A 1 89 ? -1.847 -5.911 -4.851 1.00 93.50 89 PHE A O 1
ATOM 720 N N . ALA A 1 90 ? -3.872 -6.413 -5.671 1.00 93.44 90 ALA A N 1
ATOM 721 C CA . ALA A 1 90 ? -3.436 -7.617 -6.383 1.00 93.44 90 ALA A CA 1
ATOM 722 C C . ALA A 1 90 ? -2.391 -7.350 -7.489 1.00 93.44 90 ALA A C 1
ATOM 724 O O . ALA A 1 90 ? -1.663 -8.258 -7.884 1.00 93.44 90 ALA A O 1
ATOM 725 N N . ARG A 1 91 ? -2.287 -6.110 -7.991 1.00 94.00 91 ARG A N 1
ATOM 726 C CA . ARG A 1 91 ? -1.232 -5.690 -8.936 1.00 94.00 91 ARG A CA 1
ATOM 727 C C . ARG A 1 91 ? 0.175 -5.731 -8.336 1.00 94.00 91 ARG A C 1
ATOM 729 O O . ARG A 1 91 ? 1.134 -5.746 -9.114 1.00 94.00 91 ARG A O 1
ATOM 736 N N . LEU A 1 92 ? 0.296 -5.695 -7.008 1.00 93.75 92 LEU A N 1
ATOM 737 C CA . LEU A 1 92 ? 1.551 -5.867 -6.281 1.00 93.75 92 LEU A CA 1
ATOM 738 C C . LEU A 1 92 ? 1.704 -7.346 -5.919 1.00 93.75 92 LEU A C 1
ATOM 740 O O . LEU A 1 92 ? 1.028 -7.851 -5.021 1.00 93.75 92 LEU A O 1
ATOM 744 N N . SER A 1 93 ? 2.576 -8.043 -6.645 1.00 93.50 93 SER A N 1
ATOM 745 C CA . SER A 1 93 ? 2.891 -9.445 -6.363 1.00 93.50 93 SER A CA 1
ATOM 746 C C . SER A 1 93 ? 3.686 -9.582 -5.060 1.00 93.50 93 SER A C 1
ATOM 748 O O . SER A 1 93 ? 4.247 -8.613 -4.551 1.00 93.50 93 SER A O 1
ATOM 750 N N . ASN A 1 94 ? 3.801 -10.799 -4.522 1.00 91.25 94 ASN A N 1
ATOM 751 C CA . ASN A 1 94 ? 4.694 -11.044 -3.381 1.00 91.25 94 ASN A CA 1
ATOM 752 C C . ASN A 1 94 ? 6.150 -10.646 -3.689 1.00 91.25 94 ASN A C 1
ATOM 754 O O . ASN A 1 94 ? 6.832 -10.130 -2.810 1.00 91.25 94 ASN A O 1
ATOM 758 N N . GLU A 1 95 ? 6.601 -10.829 -4.932 1.00 92.06 95 GLU A N 1
ATOM 759 C CA . GLU A 1 95 ? 7.923 -10.378 -5.386 1.00 92.06 95 GLU A CA 1
ATOM 760 C C . GLU A 1 95 ? 8.035 -8.848 -5.376 1.00 92.06 95 GLU A C 1
ATOM 762 O O . GLU A 1 95 ? 9.061 -8.319 -4.956 1.00 92.06 95 GLU A O 1
ATOM 767 N N . ASP A 1 96 ? 6.980 -8.122 -5.768 1.00 92.25 96 ASP A N 1
ATOM 768 C CA . ASP A 1 96 ? 6.940 -6.658 -5.666 1.00 92.25 96 ASP A CA 1
ATOM 769 C C . ASP A 1 96 ? 7.089 -6.212 -4.197 1.00 92.25 96 ASP A C 1
ATOM 771 O O . ASP A 1 96 ? 7.863 -5.301 -3.905 1.00 92.25 96 ASP A O 1
ATOM 775 N N . TR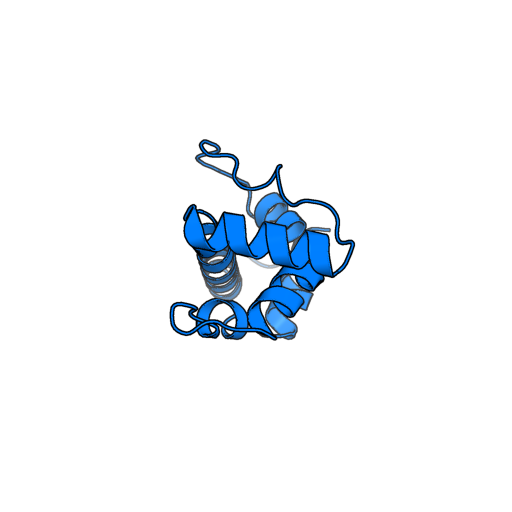P A 1 97 ? 6.401 -6.877 -3.257 1.00 92.06 97 TRP A N 1
ATOM 776 C CA . TRP A 1 97 ? 6.522 -6.599 -1.816 1.00 92.06 97 TRP A CA 1
ATOM 777 C C . TRP A 1 97 ? 7.929 -6.881 -1.277 1.00 92.06 97 TRP A C 1
ATOM 779 O O . TRP A 1 97 ? 8.478 -6.063 -0.541 1.00 92.06 97 TRP A O 1
ATOM 789 N N . GLN A 1 98 ? 8.543 -7.993 -1.684 1.00 91.38 98 GLN A N 1
ATOM 790 C CA . GLN A 1 98 ? 9.929 -8.318 -1.330 1.00 91.38 98 GLN A CA 1
ATOM 791 C C . GLN A 1 98 ? 10.926 -7.317 -1.926 1.00 91.38 98 GLN A C 1
ATOM 793 O O . GLN A 1 98 ? 11.853 -6.891 -1.243 1.00 91.38 98 GLN A O 1
ATOM 798 N N . THR A 1 99 ? 10.712 -6.903 -3.175 1.00 89.31 99 THR A N 1
ATOM 799 C CA . THR A 1 99 ? 11.561 -5.919 -3.858 1.00 89.31 99 THR A CA 1
ATOM 800 C C . THR A 1 99 ? 11.474 -4.562 -3.166 1.00 89.31 99 THR A C 1
ATOM 802 O O . THR A 1 99 ? 12.500 -3.929 -2.938 1.00 89.31 99 THR A O 1
ATOM 805 N N . MET A 1 100 ? 10.275 -4.125 -2.756 1.00 89.81 100 MET A N 1
ATOM 806 C CA . MET A 1 100 ? 10.128 -2.900 -1.960 1.00 89.81 100 MET A CA 1
ATOM 807 C C . MET A 1 100 ? 10.933 -2.975 -0.656 1.00 89.81 100 MET A C 1
ATOM 809 O O . MET A 1 100 ? 11.614 -2.007 -0.329 1.00 89.81 100 MET A O 1
ATOM 813 N N . ALA A 1 101 ? 10.922 -4.126 0.029 1.00 87.12 101 ALA A N 1
ATOM 814 C CA . ALA A 1 101 ? 11.622 -4.315 1.303 1.00 87.12 101 ALA A CA 1
ATOM 815 C C . ALA A 1 101 ? 13.149 -4.315 1.139 1.00 87.12 101 ALA A C 1
ATOM 817 O O . ALA A 1 101 ? 13.883 -3.911 2.034 1.00 87.12 101 ALA A O 1
ATOM 818 N N . GLN A 1 102 ? 13.644 -4.735 -0.026 1.00 84.94 102 GLN A N 1
ATOM 819 C CA . GLN A 1 102 ? 15.062 -4.638 -0.373 1.00 84.94 102 GLN A CA 1
ATOM 820 C C . GLN A 1 102 ? 15.468 -3.214 -0.769 1.00 84.94 102 GLN A C 1
ATOM 822 O O . GLN A 1 102 ? 16.596 -2.806 -0.518 1.00 84.94 102 GLN A O 1
ATOM 827 N N . CYS A 1 103 ? 14.568 -2.460 -1.408 1.00 80.25 103 CYS A N 1
ATOM 828 C CA . CYS A 1 103 ? 14.839 -1.104 -1.888 1.00 80.25 103 CYS A CA 1
ATOM 829 C C . CYS A 1 103 ? 14.708 -0.012 -0.814 1.00 80.25 103 CYS A C 1
ATOM 831 O O . CYS A 1 103 ? 15.097 1.126 -1.073 1.00 80.25 103 CYS A O 1
ATOM 833 N N . GLU A 1 104 ? 14.111 -0.313 0.339 1.00 72.88 104 GLU A N 1
ATOM 834 C CA . GLU A 1 104 ? 13.952 0.638 1.446 1.00 72.88 104 GLU A CA 1
ATOM 835 C C . GLU A 1 104 ? 15.055 0.591 2.511 1.00 72.88 104 GLU A C 1
ATOM 837 O O . GLU A 1 104 ? 15.057 1.454 3.396 1.00 72.88 104 GLU A O 1
ATOM 842 N N . ALA A 1 105 ? 15.917 -0.428 2.433 1.00 57.09 105 ALA A N 1
ATOM 843 C CA . ALA A 1 105 ? 17.015 -0.701 3.354 1.00 57.09 105 ALA A CA 1
ATOM 844 C C . ALA A 1 105 ? 18.206 0.252 3.171 1.00 57.09 105 ALA A C 1
ATOM 846 O O . ALA A 1 105 ? 18.464 0.690 2.024 1.00 57.09 105 ALA A O 1
#

Sequence (105 aa):
MCTPGGPFPEGAKLVKKTRHLNIYFKTPQHAERLLRVQQAYGLPELSAMVNCDTRVASTVTLFQKSILNYPEFKAYFQRCETYDDPTIFARLSNEDWQTMAQCEA

Secondary structure (DSSP, 8-state):
-PPP----HHHHHHHHHHHHHHHHTTSHHHHHHHHHHHHHHTPPP-TTS--TT-TT--HHHHHHHHHHTHHHHHHHHHT--TT--THHHHTS-HHHHHHHHHH--

Foldseek 3Di:
DDDPPDDPVVLVVLLVLLVLVLVLCLDPVNLVLLQVLCVVVVHPRLVPRPPVDPPDDDLLNSLVSSLSCVVSLVSDLVDDDPPDDCVSVVVQDPVSNVVSVVVND

Radius of gyration: 14.68 Å; chains: 1; bounding box: 50×29×34 Å

Organism: NCBI:txid1317064